Protein AF-A0A5R2MTP2-F1 (afdb_monomer)

Solvent-accessible surface area (backbone atoms only — not comparable to full-atom values): 5368 Å² total; per-residue (Å²): 140,49,64,72,62,51,56,50,54,55,48,48,44,42,64,63,28,75,72,28,74,68,45,46,50,52,52,53,50,40,33,63,72,27,72,94,44,79,76,30,56,57,92,91,54,53,70,80,58,57,76,68,65,49,65,69,57,56,52,50,50,44,73,69,56,74,41,80,96,68,61,84,89,86,86,86,78,100,72,60,76,94,81,106

Nearest PDB structures (foldseek):
  4nnz-assembly2_A  TM=9.880E-01  e=1.670E-03  Pseudomonas aeruginosa PAO1
  4nnz-assembly2_B  TM=9.807E-01  e=2.029E-03  Pseudomonas aeruginosa PAO1
  3ami-assembly1_B  TM=9.471E-01  e=2.309E-03  Sphingomonas sp. A1
  6xvf-assembly1_A-2  TM=8.797E-01  e=2.536E-02  Bos taurus
  2ibz-assembly1_A  TM=8.025E-01  e=3.080E-02  Saccharomyces cerevisiae

Sequence (84 aa):
VIKTERDVILEERRSRIDNNPQAVLDEEVDATLWQNQPYRIPVIGWMQEMEQLNRTDAVAFYNKYYRPNNVVLIVAGDVEPETV

Secondary structure (DSSP, 8-state):
--HHHHHHHHHHHIIIIIT-HHHHHHHHHHHHHTTTSGGGS-TT--HHHHTT--HHHHHHHHHHH--GGG------SS--GGG-

Structure (mmCIF, N/CA/C/O backbone):
data_AF-A0A5R2MTP2-F1
#
_entry.id   AF-A0A5R2MTP2-F1
#
loop_
_atom_site.group_PDB
_atom_site.id
_atom_site.type_symbol
_atom_site.label_atom_id
_atom_site.label_alt_id
_atom_site.label_comp_id
_atom_site.label_asym_id
_atom_site.label_entity_id
_atom_site.label_seq_id
_atom_site.pdbx_PDB_ins_code
_atom_site.Cartn_x
_atom_site.Cartn_y
_atom_site.Cartn_z
_atom_site.occupancy
_atom_site.B_iso_or_equiv
_atom_site.auth_seq_id
_atom_site.auth_comp_id
_atom_site.auth_asym_id
_atom_site.auth_atom_id
_atom_site.pdbx_PDB_model_num
ATOM 1 N N . VAL A 1 1 ? -3.798 -18.000 -9.040 1.00 60.44 1 VAL A N 1
ATOM 2 C CA . VAL A 1 1 ? -4.235 -16.970 -10.004 1.00 60.44 1 VAL A CA 1
ATOM 3 C C . VAL A 1 1 ? -3.965 -15.610 -9.374 1.00 60.44 1 VAL A C 1
ATOM 5 O O . VAL A 1 1 ? -4.609 -15.303 -8.386 1.00 60.44 1 VAL A O 1
ATOM 8 N N . ILE A 1 2 ? -2.932 -14.897 -9.840 1.00 83.88 2 ILE A N 1
ATOM 9 C CA . ILE A 1 2 ? -2.601 -13.497 -9.461 1.00 83.88 2 ILE A CA 1
ATOM 10 C C . ILE A 1 2 ? -2.350 -12.625 -10.696 1.00 83.88 2 ILE A C 1
ATOM 12 O O . ILE A 1 2 ? -2.485 -11.413 -10.626 1.00 83.88 2 ILE A O 1
ATOM 16 N N . LYS A 1 3 ? -2.034 -13.239 -11.843 1.00 88.00 3 LYS A N 1
ATOM 17 C CA . LYS A 1 3 ? -1.627 -12.539 -13.061 1.00 88.00 3 LYS A CA 1
ATOM 18 C C . LYS A 1 3 ? -2.567 -11.393 -13.457 1.00 88.00 3 LYS A C 1
ATOM 20 O O . LYS A 1 3 ? -2.076 -10.305 -13.685 1.00 88.00 3 LYS A O 1
ATOM 25 N N . THR A 1 4 ? -3.881 -11.621 -13.476 1.00 93.00 4 THR A N 1
ATOM 26 C CA . THR A 1 4 ? -4.857 -10.585 -13.852 1.00 93.00 4 THR A CA 1
ATOM 27 C C . THR A 1 4 ? -4.765 -9.349 -12.962 1.00 93.00 4 THR A C 1
ATOM 29 O O . THR A 1 4 ? -4.698 -8.245 -13.479 1.00 93.00 4 THR A O 1
ATOM 32 N N . GLU A 1 5 ? -4.698 -9.534 -11.642 1.00 93.88 5 GLU A N 1
ATOM 33 C CA . GLU A 1 5 ? -4.578 -8.413 -10.703 1.00 93.88 5 GLU A CA 1
ATOM 34 C C . GLU A 1 5 ? -3.218 -7.723 -10.829 1.00 93.88 5 GLU A C 1
ATOM 36 O O . GLU A 1 5 ? -3.127 -6.501 -10.809 1.00 93.88 5 GLU A O 1
ATOM 41 N N . ARG A 1 6 ? -2.153 -8.509 -11.034 1.00 94.69 6 ARG A N 1
ATOM 42 C CA . ARG A 1 6 ? -0.815 -7.963 -11.266 1.00 94.69 6 ARG A CA 1
ATOM 43 C C . ARG A 1 6 ? -0.771 -7.089 -12.521 1.00 94.69 6 ARG A C 1
ATOM 45 O O . ARG A 1 6 ? -0.174 -6.023 -12.495 1.00 94.69 6 ARG A O 1
ATOM 52 N N . ASP A 1 7 ? -1.411 -7.517 -13.603 1.00 95.56 7 ASP A N 1
ATOM 53 C CA . ASP A 1 7 ? -1.455 -6.746 -14.847 1.00 95.56 7 ASP A CA 1
ATOM 54 C C . ASP A 1 7 ? -2.228 -5.420 -14.650 1.00 95.56 7 ASP A C 1
ATOM 56 O O . ASP A 1 7 ? -1.831 -4.398 -15.207 1.00 95.56 7 ASP A O 1
ATOM 60 N N . VAL A 1 8 ? -3.268 -5.403 -13.803 1.00 96.31 8 VAL A N 1
ATOM 61 C CA . VAL A 1 8 ? -4.020 -4.183 -13.448 1.00 96.31 8 VAL A CA 1
ATOM 62 C C . VAL A 1 8 ? -3.158 -3.189 -12.666 1.00 96.31 8 VAL A C 1
ATOM 64 O O . VAL A 1 8 ? -3.103 -2.021 -13.045 1.00 96.31 8 VAL A O 1
ATOM 67 N N . ILE A 1 9 ? -2.444 -3.625 -11.623 1.00 95.25 9 ILE A N 1
ATOM 68 C CA . ILE A 1 9 ? -1.605 -2.711 -10.822 1.00 95.25 9 ILE A CA 1
ATOM 69 C C . ILE A 1 9 ? -0.398 -2.178 -11.609 1.00 95.25 9 ILE A C 1
ATOM 71 O O . ILE A 1 9 ? 0.037 -1.049 -11.385 1.00 95.25 9 ILE A O 1
ATOM 75 N N . LEU A 1 10 ? 0.134 -2.957 -12.561 1.00 96.56 10 LEU A N 1
ATOM 76 C CA . LEU A 1 10 ? 1.190 -2.487 -13.464 1.00 96.56 10 LEU A CA 1
ATOM 77 C C . LEU A 1 10 ? 0.669 -1.365 -14.371 1.00 96.56 10 LEU A C 1
ATOM 79 O O . LEU A 1 10 ? 1.376 -0.387 -14.613 1.00 96.56 10 LEU A O 1
ATOM 83 N N . GLU A 1 11 ? -0.573 -1.475 -14.842 1.00 97.00 11 GLU A N 1
ATOM 84 C CA . GLU A 1 11 ? -1.201 -0.424 -15.641 1.00 97.00 11 GLU A CA 1
ATOM 85 C C . GLU A 1 11 ? -1.573 0.803 -14.800 1.00 97.00 11 GLU A C 1
ATOM 87 O O . GLU A 1 11 ? -1.408 1.938 -15.249 1.00 97.00 11 GLU A O 1
ATOM 92 N N . GLU A 1 12 ? -1.989 0.606 -13.548 1.00 97.00 12 GLU A N 1
ATOM 93 C CA . GLU A 1 12 ? -2.186 1.710 -12.611 1.00 97.00 12 GLU A CA 1
ATOM 94 C C . GLU A 1 12 ? -0.890 2.501 -12.404 1.00 97.00 12 GLU A C 1
ATOM 96 O O . GLU A 1 12 ? -0.919 3.730 -12.504 1.00 97.00 12 GLU A O 1
ATOM 101 N N . ARG A 1 13 ? 0.254 1.828 -12.203 1.00 96.94 13 ARG A N 1
ATOM 102 C CA . ARG A 1 13 ? 1.556 2.504 -12.084 1.00 96.94 13 ARG A CA 1
ATOM 103 C C . ARG A 1 13 ? 1.869 3.334 -13.324 1.00 96.94 13 ARG A C 1
ATOM 105 O O . ARG A 1 13 ? 2.192 4.515 -13.191 1.00 96.94 13 ARG A O 1
ATOM 112 N N . ARG A 1 14 ? 1.697 2.760 -14.517 1.00 96.81 14 ARG A N 1
ATOM 113 C CA . ARG A 1 14 ? 1.914 3.488 -15.777 1.00 96.81 14 ARG A CA 1
ATOM 114 C C . ARG A 1 14 ? 1.027 4.720 -15.880 1.00 96.81 14 ARG A C 1
ATOM 116 O O . ARG A 1 14 ? 1.492 5.802 -16.226 1.00 96.81 14 ARG A O 1
ATOM 123 N N . SER A 1 15 ? -0.255 4.573 -15.556 1.00 96.75 15 SER A N 1
ATOM 124 C CA . SER A 1 15 ? -1.222 5.661 -15.669 1.00 96.75 15 SER A CA 1
ATOM 125 C C . SER A 1 15 ? -1.043 6.750 -14.609 1.00 96.75 15 SER A C 1
ATOM 127 O O . SER A 1 15 ? -1.321 7.911 -14.908 1.00 96.75 15 SER A O 1
ATOM 129 N N . ARG A 1 16 ? -0.671 6.398 -13.373 1.00 94.81 16 ARG A N 1
ATOM 130 C CA . ARG A 1 16 ? -0.631 7.323 -12.228 1.00 94.81 16 ARG A CA 1
ATOM 131 C C . ARG A 1 16 ? 0.733 7.970 -12.031 1.00 94.81 16 ARG A C 1
ATOM 133 O O . ARG A 1 16 ? 0.773 9.131 -11.630 1.00 94.81 16 ARG A O 1
ATOM 140 N N . ILE A 1 17 ? 1.805 7.225 -12.300 1.00 96.62 17 ILE A N 1
ATOM 141 C CA . ILE A 1 17 ? 3.185 7.643 -12.053 1.00 96.62 17 ILE A CA 1
ATOM 142 C C . ILE A 1 17 ? 3.890 7.899 -13.379 1.00 96.62 17 ILE A C 1
ATOM 144 O O . ILE A 1 17 ? 4.166 9.050 -13.694 1.00 96.62 17 ILE A O 1
ATOM 148 N N . ASP A 1 18 ? 4.100 6.867 -14.199 1.00 95.56 18 ASP A N 1
ATOM 149 C CA . ASP A 1 18 ? 5.012 6.964 -15.351 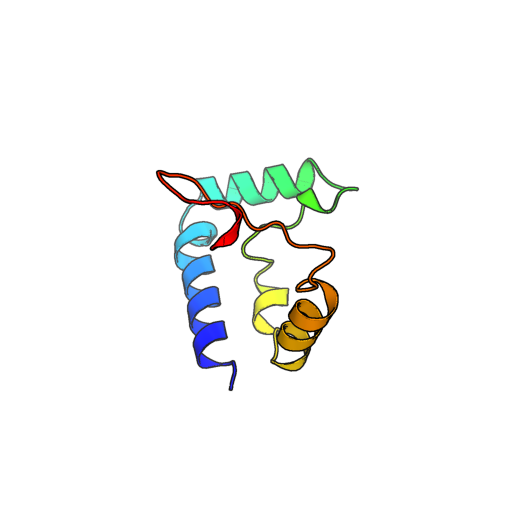1.00 95.56 18 ASP A CA 1
ATOM 150 C C . ASP A 1 18 ? 4.543 7.992 -16.405 1.00 95.56 18 ASP A C 1
ATOM 152 O O . ASP A 1 18 ? 5.357 8.674 -17.026 1.00 95.56 18 ASP A O 1
ATOM 156 N N . ASN A 1 19 ? 3.226 8.156 -16.578 1.00 96.75 19 ASN A N 1
ATOM 157 C CA . ASN A 1 19 ? 2.632 9.141 -17.490 1.00 96.75 19 ASN A CA 1
ATOM 158 C C . ASN A 1 19 ? 2.485 10.553 -16.886 1.00 96.75 19 ASN A C 1
ATOM 160 O O . ASN A 1 19 ? 1.972 11.453 -17.555 1.00 96.75 19 ASN A O 1
ATOM 164 N N . ASN A 1 20 ? 2.905 10.767 -15.636 1.00 97.50 20 ASN A N 1
ATOM 165 C CA . ASN A 1 20 ? 2.810 12.047 -14.941 1.00 97.50 20 ASN A CA 1
ATOM 166 C C . ASN A 1 20 ? 4.202 12.523 -14.478 1.00 97.50 20 ASN A C 1
ATOM 168 O O . ASN A 1 20 ? 4.688 12.075 -13.441 1.00 97.50 20 ASN A O 1
ATOM 172 N N . PRO A 1 21 ? 4.824 13.494 -15.176 1.00 97.00 21 PRO A N 1
ATOM 173 C CA . PRO A 1 21 ? 6.158 13.988 -14.830 1.00 97.00 21 PRO A CA 1
ATOM 174 C C . PRO A 1 21 ? 6.293 14.517 -13.397 1.00 97.00 21 PRO A C 1
ATOM 176 O O . PRO A 1 21 ? 7.360 14.385 -12.804 1.00 97.00 21 PRO A O 1
ATOM 179 N N . GLN A 1 22 ? 5.228 15.100 -12.833 1.00 98.19 22 GLN A N 1
ATOM 180 C CA . GLN A 1 22 ? 5.242 15.559 -11.444 1.00 98.19 22 GLN A CA 1
ATOM 181 C C . GLN A 1 22 ? 5.314 14.371 -10.481 1.00 98.19 22 GLN A C 1
ATOM 183 O O . GLN A 1 22 ? 6.109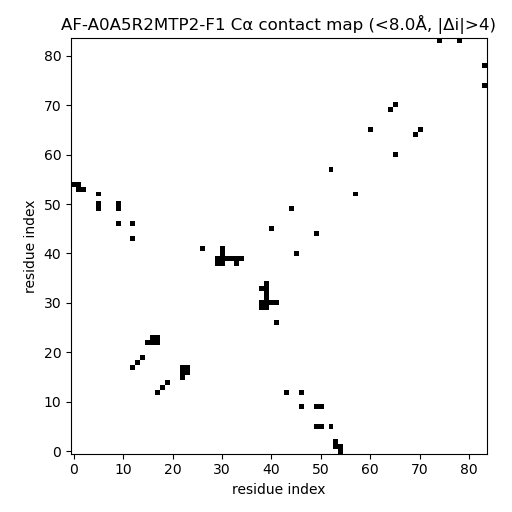 14.394 -9.553 1.00 98.19 22 GLN A O 1
ATOM 188 N N . ALA A 1 23 ? 4.539 13.313 -10.735 1.00 97.44 23 ALA A N 1
ATOM 189 C CA . ALA A 1 23 ? 4.547 12.118 -9.896 1.00 97.44 23 ALA A CA 1
ATOM 190 C C . ALA A 1 23 ? 5.893 11.380 -9.951 1.00 97.44 23 ALA A C 1
ATOM 192 O O . ALA A 1 23 ? 6.362 10.899 -8.926 1.00 97.44 23 ALA A O 1
ATOM 193 N N . VAL A 1 24 ? 6.533 11.331 -11.126 1.00 97.56 24 VAL A N 1
ATOM 194 C CA . VAL A 1 24 ? 7.897 10.792 -11.265 1.00 97.56 24 VAL A CA 1
ATOM 195 C C . VAL A 1 24 ? 8.892 11.615 -10.446 1.00 97.56 24 VAL A C 1
ATOM 197 O O . VAL A 1 24 ? 9.711 11.051 -9.729 1.00 97.56 24 VAL A O 1
ATOM 200 N N . LEU A 1 25 ? 8.817 12.949 -10.522 1.00 97.94 25 LEU A N 1
ATOM 201 C CA . LEU A 1 25 ? 9.689 13.817 -9.732 1.00 97.94 25 LEU A CA 1
ATOM 202 C C . LEU A 1 25 ? 9.482 13.607 -8.226 1.00 97.94 25 LEU A C 1
ATOM 204 O O . LEU A 1 25 ? 10.463 13.493 -7.497 1.00 97.94 25 LEU A O 1
ATOM 208 N N . ASP A 1 26 ? 8.230 13.545 -7.775 1.00 97.06 26 ASP A N 1
ATOM 209 C CA . ASP A 1 26 ? 7.901 13.349 -6.362 1.00 97.06 26 ASP A CA 1
ATOM 210 C C . ASP A 1 26 ? 8.420 11.985 -5.854 1.00 97.06 26 ASP A C 1
ATOM 212 O O . ASP A 1 26 ? 9.042 11.935 -4.793 1.00 97.06 26 ASP A O 1
ATOM 216 N N . GLU A 1 27 ? 8.270 10.903 -6.639 1.00 96.94 27 GLU A N 1
ATOM 217 C CA . GLU A 1 27 ? 8.812 9.566 -6.318 1.00 96.94 27 GLU A CA 1
ATOM 218 C C . GLU A 1 27 ? 10.342 9.598 -6.137 1.00 96.94 27 GLU A C 1
ATOM 220 O O . GLU A 1 27 ? 10.866 9.067 -5.155 1.00 96.94 27 GLU A O 1
ATOM 225 N N . GLU A 1 28 ? 11.067 10.270 -7.036 1.00 96.50 28 GLU A N 1
ATOM 226 C CA . GLU A 1 28 ? 12.531 10.377 -6.973 1.00 96.50 28 GLU A CA 1
ATOM 227 C C . GLU A 1 28 ? 13.017 11.274 -5.823 1.00 96.50 28 GLU A C 1
ATOM 229 O O . GLU A 1 28 ? 14.039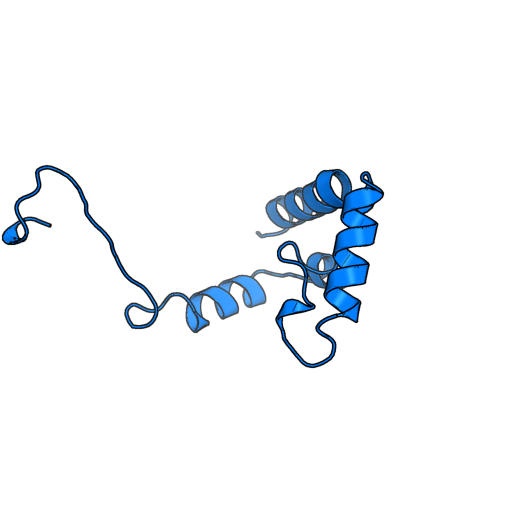 10.989 -5.180 1.00 96.50 28 GLU A O 1
ATOM 234 N N . VAL A 1 29 ? 12.288 12.355 -5.525 1.00 97.19 29 VAL A N 1
ATOM 235 C CA . VAL A 1 29 ? 12.591 13.228 -4.384 1.00 97.19 29 VAL A CA 1
ATOM 236 C C . VAL A 1 29 ? 12.419 12.467 -3.074 1.00 97.19 29 VAL A C 1
ATOM 238 O O . VAL A 1 29 ? 13.335 12.494 -2.249 1.00 97.19 29 VAL A O 1
ATOM 241 N N . ASP A 1 30 ? 11.311 11.745 -2.890 1.00 96.06 30 ASP A N 1
ATOM 242 C CA . ASP A 1 30 ? 11.072 10.948 -1.683 1.00 96.06 30 ASP A CA 1
ATOM 243 C C . ASP A 1 30 ? 12.100 9.818 -1.542 1.00 96.06 30 ASP A C 1
ATOM 245 O O . ASP A 1 30 ? 12.657 9.606 -0.455 1.00 96.06 30 ASP A O 1
ATOM 249 N N . ALA A 1 31 ? 12.428 9.137 -2.644 1.00 96.19 31 ALA A N 1
ATOM 250 C CA . ALA A 1 31 ? 13.446 8.093 -2.652 1.00 96.19 31 ALA A CA 1
ATOM 251 C C . ALA A 1 31 ? 14.825 8.625 -2.221 1.00 96.19 31 ALA A C 1
ATOM 253 O O . ALA A 1 31 ? 15.552 7.973 -1.460 1.00 96.19 31 ALA A O 1
ATOM 254 N N . THR A 1 32 ? 15.164 9.838 -2.664 1.00 96.50 32 THR A N 1
ATOM 255 C CA . THR A 1 32 ? 16.422 10.517 -2.333 1.00 96.50 32 THR A CA 1
ATOM 256 C C . THR A 1 32 ? 16.426 11.073 -0.913 1.00 96.50 32 THR A C 1
ATOM 258 O O . THR A 1 32 ? 17.461 11.032 -0.248 1.00 96.50 32 THR A O 1
ATOM 261 N N . LEU A 1 33 ? 15.297 11.586 -0.424 1.00 97.50 33 LEU A N 1
ATOM 262 C CA . LEU A 1 33 ? 15.180 12.177 0.907 1.00 97.50 33 LEU A CA 1
ATOM 263 C C . LEU A 1 33 ? 15.328 11.119 2.010 1.00 97.50 33 LEU A C 1
ATOM 265 O O . LEU A 1 33 ? 16.001 11.347 3.017 1.00 97.50 33 LEU A O 1
ATOM 269 N N . TRP A 1 34 ? 14.744 9.937 1.810 1.00 96.56 34 TRP A N 1
ATOM 270 C CA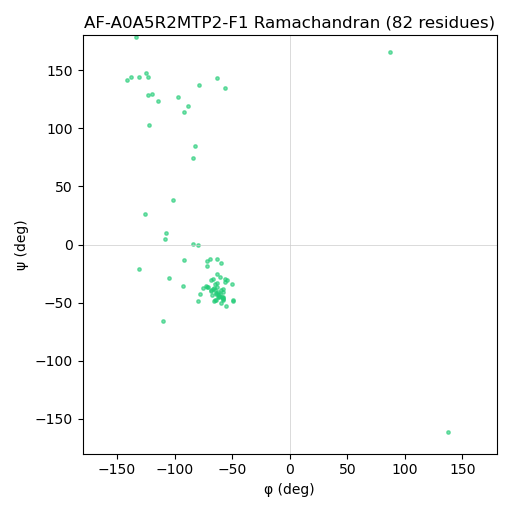 . TRP A 1 34 ? 14.627 8.895 2.832 1.00 96.56 34 TRP A CA 1
ATOM 271 C C . TRP A 1 34 ? 15.648 7.759 2.684 1.00 96.56 34 TRP A C 1
ATOM 273 O O . TRP A 1 34 ? 15.335 6.603 2.962 1.00 96.56 34 TRP A O 1
ATOM 283 N N . GLN A 1 35 ? 16.897 8.054 2.304 1.00 93.56 35 GLN A N 1
ATOM 284 C CA . GLN A 1 35 ? 17.890 7.026 1.934 1.00 93.56 35 GLN A CA 1
ATOM 285 C C . GLN A 1 35 ? 18.055 5.887 2.948 1.00 93.56 35 GLN A C 1
ATOM 287 O O . GLN A 1 35 ? 18.274 4.752 2.543 1.00 93.56 3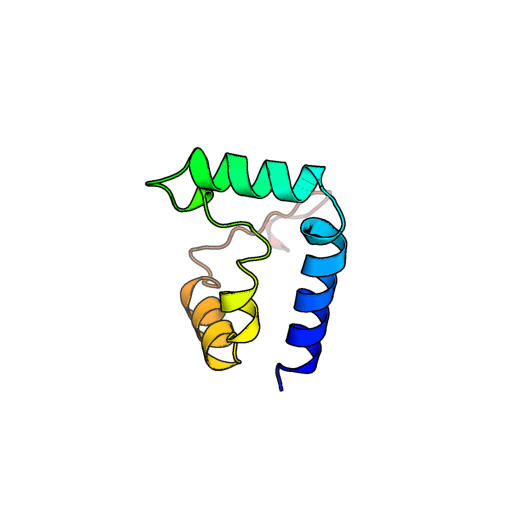5 GLN A O 1
ATOM 292 N N . ASN A 1 36 ? 17.925 6.153 4.250 1.00 94.38 36 ASN A N 1
ATOM 293 C CA . ASN A 1 36 ? 18.096 5.152 5.311 1.00 94.38 36 ASN A CA 1
ATOM 294 C C . ASN A 1 36 ? 16.781 4.732 5.986 1.00 94.38 36 ASN A C 1
ATOM 296 O O . ASN A 1 36 ? 16.818 4.087 7.034 1.00 94.38 36 ASN A O 1
ATOM 300 N N . GLN A 1 37 ? 15.627 5.125 5.445 1.00 95.38 37 GLN A N 1
ATOM 301 C CA . GLN A 1 37 ? 14.313 4.833 6.013 1.00 95.38 37 GLN A CA 1
ATOM 302 C C . GLN A 1 37 ? 13.418 4.130 4.984 1.00 95.38 37 GLN A C 1
ATOM 304 O O . GLN A 1 37 ? 13.502 4.427 3.794 1.00 95.38 37 GLN A O 1
ATOM 309 N N . PRO A 1 38 ? 12.513 3.229 5.411 1.00 94.62 38 PRO A N 1
ATOM 310 C CA . PRO A 1 38 ? 11.581 2.564 4.497 1.00 9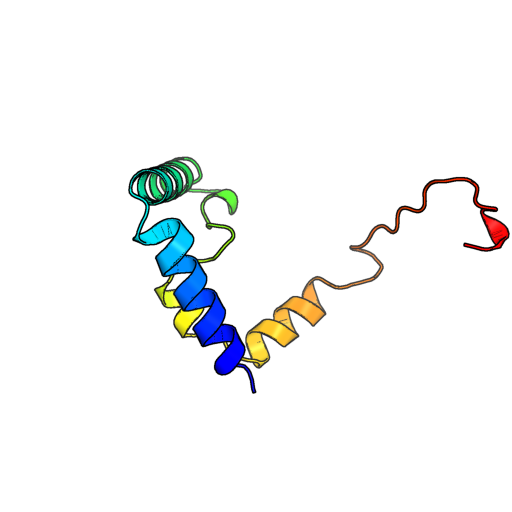4.62 38 PRO A CA 1
ATOM 311 C C . PRO A 1 38 ? 10.650 3.513 3.728 1.00 94.62 38 PRO A C 1
ATOM 313 O O . PRO A 1 38 ? 10.089 3.105 2.720 1.00 94.62 38 PRO A O 1
ATOM 316 N N . TYR A 1 39 ? 10.512 4.772 4.159 1.00 95.31 39 TYR A N 1
ATOM 317 C CA . TYR A 1 39 ? 9.704 5.791 3.478 1.00 95.31 39 TYR A CA 1
ATOM 318 C C . TYR A 1 39 ? 10.185 6.152 2.070 1.00 95.31 39 TYR A C 1
ATOM 320 O O . TYR A 1 39 ? 9.432 6.753 1.319 1.00 95.31 39 TYR A O 1
ATOM 328 N N . ARG A 1 40 ? 11.395 5.733 1.679 1.00 94.94 40 ARG A N 1
ATOM 329 C CA . ARG A 1 40 ? 11.876 5.842 0.292 1.00 94.94 40 ARG A CA 1
ATOM 330 C C . ARG A 1 40 ? 11.150 4.918 -0.691 1.00 94.94 40 ARG A C 1
ATOM 332 O O . ARG A 1 40 ? 11.413 4.984 -1.884 1.00 94.94 40 ARG A O 1
ATOM 339 N N . ILE A 1 41 ? 10.364 3.961 -0.192 1.00 95.25 41 ILE A N 1
ATOM 340 C CA . ILE A 1 41 ? 9.671 2.974 -1.022 1.00 95.25 41 ILE A CA 1
ATOM 341 C C . ILE A 1 41 ? 8.310 3.564 -1.414 1.00 95.25 41 ILE A C 1
ATOM 343 O O . ILE A 1 41 ? 7.502 3.827 -0.518 1.00 95.25 41 ILE A O 1
ATOM 347 N N . PRO A 1 42 ? 8.023 3.750 -2.715 1.00 95.38 42 PRO A N 1
ATOM 348 C CA . PRO A 1 42 ? 6.736 4.262 -3.159 1.00 95.38 42 PRO A CA 1
ATOM 349 C C . PRO A 1 42 ? 5.624 3.286 -2.778 1.00 95.38 42 PRO A C 1
ATOM 351 O O . PRO A 1 42 ? 5.793 2.070 -2.864 1.00 95.38 42 PRO A O 1
ATOM 354 N N . VAL A 1 43 ? 4.459 3.814 -2.395 1.00 94.00 43 VAL A N 1
ATOM 355 C CA . VAL A 1 43 ? 3.318 2.998 -1.935 1.00 94.00 43 VAL A CA 1
ATOM 356 C C . VAL A 1 43 ? 2.879 1.982 -2.992 1.00 94.00 43 VAL A C 1
ATOM 358 O O . VAL A 1 43 ? 2.548 0.849 -2.650 1.00 94.00 43 VAL A O 1
ATOM 361 N N . ILE A 1 44 ? 2.907 2.368 -4.272 1.00 94.50 44 ILE A N 1
ATOM 362 C CA . ILE A 1 44 ? 2.570 1.477 -5.390 1.00 94.50 44 ILE A CA 1
ATOM 363 C C . ILE A 1 44 ? 3.647 0.406 -5.649 1.00 94.50 44 ILE A C 1
ATOM 365 O O . ILE A 1 44 ? 3.349 -0.624 -6.247 1.00 94.50 44 ILE A O 1
ATOM 369 N N . GLY A 1 45 ? 4.869 0.609 -5.145 1.00 95.00 45 GLY A N 1
ATOM 370 C CA . GLY A 1 45 ? 6.029 -0.260 -5.343 1.00 95.00 45 GLY A CA 1
ATOM 371 C C . GLY A 1 45 ? 6.825 0.063 -6.608 1.00 95.00 45 GLY A C 1
ATOM 372 O O . GLY A 1 45 ? 6.361 0.783 -7.489 1.00 95.00 45 GLY A O 1
ATOM 373 N N . TRP A 1 46 ? 8.044 -0.472 -6.700 1.00 95.62 46 TRP A N 1
ATOM 374 C CA . TRP A 1 46 ? 8.915 -0.304 -7.867 1.00 95.62 46 TRP A CA 1
ATOM 375 C C . TRP A 1 46 ? 8.500 -1.231 -9.008 1.00 95.62 46 TRP A C 1
ATOM 377 O O . TRP A 1 46 ? 8.259 -2.416 -8.777 1.00 95.62 46 TRP A O 1
ATOM 387 N N . MET A 1 47 ? 8.489 -0.728 -10.249 1.00 95.06 47 MET A N 1
ATOM 388 C CA . MET A 1 47 ? 8.037 -1.491 -11.425 1.00 95.06 47 MET A CA 1
ATOM 389 C C . MET A 1 47 ? 8.691 -2.880 -11.513 1.00 95.06 47 MET A C 1
ATOM 391 O O . MET A 1 47 ? 7.999 -3.887 -11.653 1.00 95.06 47 MET A O 1
ATOM 395 N N . GLN A 1 48 ? 10.019 -2.955 -11.364 1.00 94.88 48 GLN A N 1
ATOM 396 C CA . GLN A 1 48 ? 10.757 -4.215 -11.502 1.00 94.88 48 GLN A CA 1
ATOM 397 C C . GLN A 1 48 ? 10.419 -5.224 -10.395 1.00 94.88 48 GLN A C 1
ATOM 399 O O . GLN A 1 48 ? 10.494 -6.433 -10.620 1.00 94.88 48 GLN A O 1
ATOM 404 N N . GLU A 1 49 ? 10.056 -4.750 -9.202 1.00 94.19 49 GLU A N 1
ATOM 405 C CA . GLU A 1 49 ? 9.632 -5.604 -8.088 1.00 94.19 49 GLU A CA 1
ATOM 406 C C . GLU A 1 49 ? 8.186 -6.072 -8.290 1.00 94.19 49 GLU A C 1
ATOM 408 O O . GLU A 1 49 ? 7.886 -7.257 -8.127 1.00 94.19 49 GLU A O 1
ATOM 413 N N . MET A 1 50 ? 7.302 -5.168 -8.726 1.00 94.06 50 MET A N 1
ATOM 414 C CA . MET A 1 50 ? 5.891 -5.457 -8.996 1.00 94.06 50 MET A CA 1
ATOM 415 C C . MET A 1 50 ? 5.711 -6.565 -10.042 1.00 94.06 50 MET A C 1
ATOM 417 O O . MET A 1 50 ? 4.876 -7.454 -9.866 1.00 94.06 50 MET A O 1
ATOM 421 N N . GLU A 1 51 ? 6.516 -6.564 -11.108 1.00 94.62 51 GLU A N 1
ATOM 422 C CA . GLU A 1 51 ? 6.476 -7.580 -12.173 1.00 94.62 51 GLU A CA 1
ATOM 423 C C . GLU A 1 51 ? 6.752 -9.007 -11.661 1.00 94.62 51 GLU A C 1
ATOM 425 O O . GLU A 1 51 ? 6.248 -9.999 -12.210 1.00 94.62 51 GLU A O 1
ATOM 430 N N . GLN A 1 52 ? 7.518 -9.122 -10.577 1.00 94.25 52 GLN A N 1
ATOM 431 C CA . GLN A 1 52 ? 7.943 -10.393 -9.991 1.00 94.25 52 GLN A CA 1
ATOM 432 C C . GLN A 1 52 ? 6.983 -10.905 -8.911 1.00 94.25 52 GLN A C 1
ATOM 434 O O . GLN A 1 52 ? 7.038 -12.090 -8.569 1.00 94.25 52 GLN A O 1
ATOM 439 N N . LEU A 1 53 ? 6.062 -10.059 -8.429 1.00 92.88 53 LEU A N 1
ATOM 440 C CA . LEU A 1 53 ? 5.111 -10.426 -7.383 1.00 92.88 53 LEU A CA 1
ATOM 441 C C . LEU A 1 53 ? 4.289 -11.653 -7.773 1.00 92.88 53 LEU A C 1
ATOM 443 O O . LEU A 1 53 ? 3.748 -11.766 -8.883 1.00 92.88 53 LEU A O 1
ATOM 447 N N . ASN A 1 54 ? 4.169 -12.576 -6.826 1.00 93.25 54 ASN A N 1
ATOM 448 C CA . ASN A 1 54 ? 3.409 -13.802 -6.978 1.00 93.25 54 ASN A CA 1
ATOM 449 C C . ASN A 1 54 ? 2.506 -14.069 -5.758 1.00 93.25 54 ASN A C 1
ATOM 451 O O . ASN A 1 54 ? 2.448 -13.314 -4.788 1.00 93.25 54 ASN A O 1
ATOM 455 N N . ARG A 1 55 ? 1.742 -15.168 -5.819 1.00 94.44 55 ARG A N 1
ATOM 456 C CA . ARG A 1 55 ? 0.780 -15.524 -4.761 1.00 94.44 55 ARG A CA 1
ATOM 457 C C . ARG A 1 55 ? 1.429 -15.806 -3.422 1.00 94.44 55 ARG A C 1
ATOM 459 O O . ARG A 1 55 ? 0.832 -15.491 -2.397 1.00 94.44 55 ARG A O 1
ATOM 466 N N . THR A 1 56 ? 2.600 -16.419 -3.429 1.00 95.56 56 THR A N 1
ATOM 467 C CA . THR A 1 56 ? 3.322 -16.731 -2.202 1.00 95.56 56 THR A CA 1
ATOM 468 C C . THR A 1 56 ? 3.688 -15.447 -1.469 1.00 95.56 56 THR A C 1
ATOM 470 O O . THR A 1 56 ? 3.468 -15.382 -0.263 1.00 95.56 56 THR A O 1
ATOM 473 N N . ASP A 1 57 ? 4.121 -14.410 -2.188 1.00 94.94 57 ASP A N 1
ATOM 474 C CA . ASP A 1 57 ? 4.475 -13.112 -1.601 1.00 94.94 57 ASP A CA 1
ATOM 475 C C . ASP A 1 57 ? 3.258 -12.439 -0.956 1.00 94.94 57 ASP A C 1
ATOM 477 O O . ASP A 1 57 ? 3.307 -12.036 0.207 1.00 94.94 57 ASP A O 1
ATOM 481 N N . ALA A 1 58 ? 2.128 -12.398 -1.670 1.00 93.75 58 ALA A N 1
ATOM 482 C CA . ALA A 1 58 ? 0.886 -11.815 -1.159 1.00 93.75 58 ALA A CA 1
ATOM 483 C C . ALA A 1 58 ? 0.375 -12.547 0.095 1.00 93.75 58 ALA A C 1
ATOM 485 O O . ALA A 1 58 ? -0.003 -11.924 1.089 1.00 93.75 58 ALA A O 1
ATOM 486 N N . VAL A 1 59 ? 0.403 -13.885 0.080 1.00 95.81 59 VAL A N 1
ATOM 487 C CA . VAL A 1 59 ? 0.004 -14.700 1.237 1.00 95.81 59 VAL A CA 1
ATOM 488 C C . VAL A 1 59 ? 0.982 -14.521 2.402 1.00 95.81 59 VAL A C 1
ATOM 490 O O . VAL A 1 59 ? 0.552 -14.447 3.552 1.00 95.81 59 VAL A O 1
ATOM 493 N N . ALA A 1 60 ? 2.284 -14.418 2.132 1.00 97.12 60 ALA A N 1
ATOM 494 C CA . ALA A 1 60 ? 3.290 -14.166 3.158 1.00 97.12 60 ALA A CA 1
ATOM 495 C C . ALA A 1 60 ? 3.094 -12.793 3.816 1.00 97.12 60 ALA A C 1
ATOM 497 O O . ALA A 1 60 ? 3.143 -12.697 5.044 1.00 97.12 60 ALA A O 1
ATOM 498 N N . PHE A 1 61 ? 2.804 -11.753 3.027 1.00 95.88 61 PHE A N 1
ATOM 499 C CA . PHE A 1 61 ? 2.481 -10.421 3.533 1.00 95.88 61 PHE A CA 1
ATOM 500 C C . PHE A 1 61 ? 1.239 -10.452 4.433 1.00 95.88 61 PHE A C 1
ATOM 502 O O . PHE A 1 61 ? 1.296 -9.991 5.575 1.00 95.88 61 PHE A O 1
ATOM 509 N N . TYR A 1 62 ? 0.149 -11.070 3.964 1.00 96.25 62 TYR A N 1
ATOM 510 C CA . TYR A 1 62 ? -1.079 -11.234 4.744 1.00 96.25 62 TYR A CA 1
ATOM 511 C C . TYR A 1 62 ? -0.803 -11.935 6.083 1.00 96.25 62 TYR A C 1
ATOM 513 O O . TYR A 1 62 ? -1.073 -11.384 7.146 1.00 96.25 62 TYR A O 1
ATOM 521 N N . ASN A 1 63 ? -0.153 -13.100 6.058 1.00 97.00 63 ASN A N 1
ATOM 522 C CA . ASN A 1 63 ? 0.146 -13.878 7.266 1.00 97.00 63 ASN A CA 1
ATOM 523 C C . ASN A 1 63 ? 1.085 -13.160 8.251 1.00 97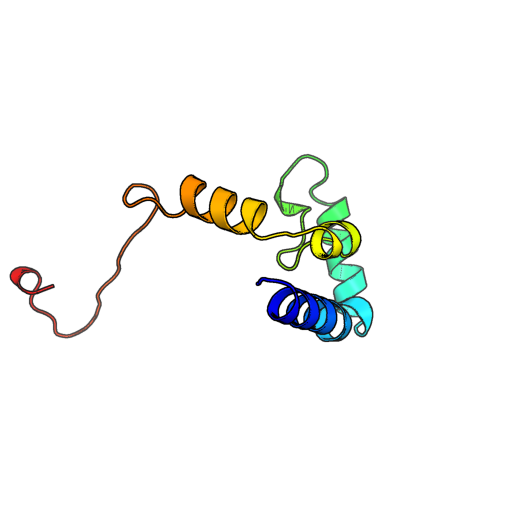.00 63 ASN A C 1
ATOM 525 O O . ASN A 1 63 ? 1.105 -13.474 9.450 1.00 97.00 63 ASN A O 1
ATOM 529 N N . LYS A 1 64 ? 1.910 -12.235 7.755 1.00 97.12 64 LYS A N 1
ATOM 530 C CA . LYS A 1 64 ? 2.824 -11.447 8.578 1.00 97.12 64 LYS A CA 1
ATOM 531 C C . LYS A 1 64 ? 2.103 -10.288 9.262 1.00 97.12 64 LYS A C 1
ATOM 533 O O . LYS A 1 64 ? 2.262 -10.137 10.470 1.00 97.12 64 LYS A O 1
ATOM 538 N N . TYR A 1 65 ? 1.319 -9.511 8.515 1.00 97.38 65 TYR A N 1
ATOM 539 C CA . TYR A 1 65 ? 0.819 -8.212 8.974 1.00 97.38 65 TYR A CA 1
ATOM 540 C C . TYR A 1 65 ? -0.663 -8.193 9.374 1.00 97.38 65 TYR A C 1
ATOM 542 O O . TYR A 1 65 ? -1.023 -7.417 10.260 1.00 97.38 65 TYR A O 1
ATOM 550 N N . TYR A 1 66 ? -1.511 -9.051 8.795 1.00 96.62 66 TYR A N 1
ATOM 551 C CA . TYR A 1 66 ? -2.942 -9.131 9.119 1.00 96.62 66 TYR A CA 1
ATOM 552 C C . TYR A 1 66 ? -3.161 -10.015 10.352 1.00 96.62 66 TYR A C 1
ATOM 554 O O . TYR A 1 66 ? -3.587 -11.167 10.262 1.00 96.62 66 TYR A O 1
ATOM 562 N N . ARG A 1 67 ? -2.824 -9.482 11.529 1.00 96.19 67 ARG A N 1
ATOM 563 C CA . ARG A 1 67 ? -2.986 -10.162 12.822 1.00 96.19 67 ARG A CA 1
ATOM 564 C C . ARG A 1 67 ? -3.841 -9.318 13.767 1.00 96.19 67 ARG A C 1
ATOM 566 O O . ARG A 1 67 ? -3.666 -8.103 13.769 1.00 96.19 67 ARG A O 1
ATOM 573 N N . PRO A 1 68 ? -4.693 -9.921 14.621 1.00 95.81 68 PRO A N 1
ATOM 574 C CA . PRO A 1 68 ? -5.553 -9.162 15.536 1.00 95.81 68 PRO A CA 1
ATOM 575 C C . PRO A 1 68 ? -4.798 -8.203 16.465 1.00 95.81 68 PRO A C 1
ATOM 577 O O . PRO A 1 68 ? -5.315 -7.156 16.820 1.00 95.81 68 PRO A O 1
ATOM 580 N N . ASN A 1 69 ? -3.553 -8.524 16.829 1.00 96.31 69 ASN A N 1
ATOM 581 C CA . ASN A 1 69 ? -2.703 -7.662 17.654 1.00 96.31 69 ASN A CA 1
ATOM 582 C C . ASN A 1 69 ? -2.029 -6.506 16.883 1.00 96.31 69 ASN A C 1
ATOM 584 O O . ASN A 1 69 ? -1.281 -5.743 17.485 1.00 96.31 69 ASN A O 1
ATOM 588 N N . ASN A 1 70 ? -2.257 -6.397 15.574 1.00 97.19 70 ASN A N 1
ATOM 589 C CA . ASN A 1 70 ? -1.753 -5.343 14.690 1.00 97.19 70 ASN A CA 1
ATOM 590 C C . ASN A 1 70 ? -2.908 -4.660 13.923 1.00 97.19 70 ASN A C 1
ATOM 592 O O . ASN A 1 70 ? -2.727 -4.173 12.809 1.00 97.19 70 ASN A O 1
ATOM 596 N N . VAL A 1 71 ? -4.117 -4.688 14.492 1.00 96.56 71 VAL A N 1
ATOM 597 C CA . VAL A 1 71 ? -5.341 -4.112 13.919 1.00 96.56 71 VAL A CA 1
ATOM 598 C C . VAL A 1 71 ? -6.116 -3.396 15.023 1.00 96.56 71 VAL A C 1
ATOM 600 O O . VAL A 1 71 ? -6.150 -3.852 16.163 1.00 96.56 71 VAL A O 1
ATOM 603 N N . VAL A 1 72 ? -6.760 -2.282 14.672 1.00 96.25 72 VAL A N 1
ATOM 604 C CA . VAL A 1 72 ? -7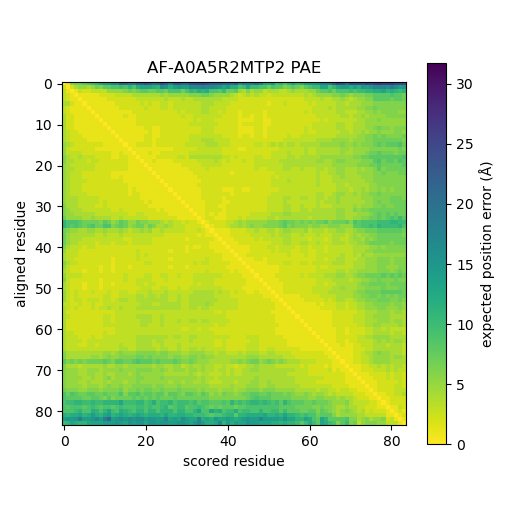.710 -1.566 15.530 1.00 96.25 72 VAL A CA 1
ATOM 605 C C . VAL A 1 72 ? -9.036 -1.456 14.780 1.00 96.25 72 VAL A C 1
ATOM 607 O O . VAL A 1 72 ? -9.053 -1.026 13.628 1.00 96.25 72 VAL A O 1
ATOM 610 N N . LEU A 1 73 ? -10.135 -1.848 15.426 1.00 94.69 73 LEU A N 1
ATOM 611 C CA . LEU A 1 73 ? -11.496 -1.634 14.932 1.00 94.69 73 LEU A CA 1
ATOM 612 C C . LEU A 1 73 ? -12.059 -0.372 15.590 1.00 94.69 73 LEU A C 1
ATOM 614 O O . LEU A 1 73 ? -12.043 -0.257 16.813 1.00 94.69 73 LEU A O 1
ATOM 618 N N . ILE A 1 74 ? -12.545 0.567 14.780 1.00 95.12 74 ILE A N 1
ATOM 619 C CA . ILE A 1 74 ? -13.189 1.797 15.249 1.00 95.12 74 ILE A CA 1
ATOM 620 C C . ILE A 1 74 ? -14.651 1.747 14.814 1.00 95.12 74 ILE A C 1
ATOM 622 O O . ILE A 1 74 ? -14.932 1.621 13.623 1.00 95.12 74 ILE A O 1
ATOM 626 N N . VAL A 1 75 ? -15.566 1.869 15.774 1.00 96.00 75 VAL A N 1
ATOM 627 C CA . VAL A 1 75 ? -17.012 1.965 15.538 1.00 96.00 75 VAL A CA 1
ATOM 628 C C . VAL A 1 75 ? -17.492 3.293 16.108 1.00 96.00 75 VAL A C 1
ATOM 630 O O . VAL A 1 75 ? -17.150 3.645 17.234 1.00 96.00 75 VAL A O 1
ATOM 633 N N . ALA A 1 76 ? -18.228 4.059 15.307 1.00 95.75 76 ALA A N 1
ATOM 634 C CA . ALA A 1 76 ? -18.686 5.394 15.670 1.00 95.75 76 ALA A CA 1
ATOM 635 C C . ALA A 1 76 ? -20.111 5.629 15.163 1.00 95.75 76 ALA A C 1
ATOM 637 O O . ALA A 1 76 ? -20.454 5.217 14.054 1.00 95.75 76 ALA A O 1
ATOM 638 N N . GLY A 1 77 ? -20.919 6.317 15.968 1.00 95.75 77 GLY A N 1
ATOM 639 C CA . GLY A 1 77 ? -22.328 6.591 15.693 1.00 95.75 77 GLY A CA 1
ATOM 640 C C . GLY A 1 77 ? -23.188 6.395 16.938 1.00 95.75 77 GLY A C 1
ATOM 641 O O . GLY A 1 77 ? -22.673 6.380 18.054 1.00 95.75 77 GLY A O 1
ATOM 642 N N . ASP A 1 78 ? -24.491 6.246 16.727 1.00 96.25 78 ASP A N 1
ATOM 643 C CA . ASP A 1 78 ? -25.447 5.843 17.759 1.00 96.25 78 ASP A CA 1
ATOM 644 C C . ASP A 1 78 ? -25.410 4.314 17.898 1.00 96.25 78 ASP A C 1
ATOM 646 O O . ASP A 1 78 ? -26.121 3.593 17.197 1.00 96.25 78 ASP A O 1
ATOM 650 N N . VAL A 1 79 ? -24.465 3.819 18.699 1.00 96.06 79 VAL A N 1
ATOM 651 C CA . VAL A 1 79 ? -24.208 2.387 18.895 1.00 96.06 79 VAL A CA 1
ATOM 652 C C . VAL A 1 79 ? -24.133 2.061 20.379 1.00 96.06 79 VAL A C 1
ATOM 654 O O . VAL A 1 79 ? -23.597 2.842 21.162 1.00 96.06 79 VAL A O 1
ATOM 657 N N . GLU A 1 80 ? -24.633 0.885 20.744 1.00 96.19 80 GLU A N 1
ATOM 658 C CA . GLU A 1 80 ? -24.513 0.348 22.099 1.00 96.19 80 GLU A CA 1
ATOM 659 C C . GLU A 1 80 ? -23.247 -0.522 22.181 1.00 96.19 80 GLU A C 1
ATOM 661 O O . GLU A 1 80 ? -23.206 -1.556 21.499 1.00 96.19 80 GLU A O 1
ATOM 666 N N . PRO A 1 81 ? -22.218 -0.145 22.967 1.00 92.56 81 PRO A N 1
ATOM 667 C CA . PRO A 1 81 ? -20.927 -0.834 22.991 1.00 92.56 81 PRO A CA 1
ATOM 668 C C . PRO A 1 81 ? -21.003 -2.337 23.270 1.00 92.56 81 PRO A C 1
ATOM 670 O O . PRO A 1 81 ? -20.177 -3.088 22.762 1.00 92.56 81 PRO A O 1
ATOM 673 N N . GLU A 1 82 ? -21.986 -2.802 24.042 1.00 92.50 82 GLU A N 1
ATOM 674 C CA . GLU A 1 82 ? -22.172 -4.221 24.369 1.00 92.50 82 GLU A CA 1
ATOM 675 C C . GLU A 1 82 ? -22.682 -5.058 23.185 1.00 92.50 82 GLU A C 1
ATOM 677 O O . GLU A 1 82 ? -22.646 -6.289 23.239 1.00 92.50 82 GLU A O 1
ATOM 682 N N . THR A 1 83 ? -23.175 -4.410 22.128 1.00 89.00 83 THR A N 1
ATOM 683 C CA . THR A 1 83 ? -23.714 -5.060 20.920 1.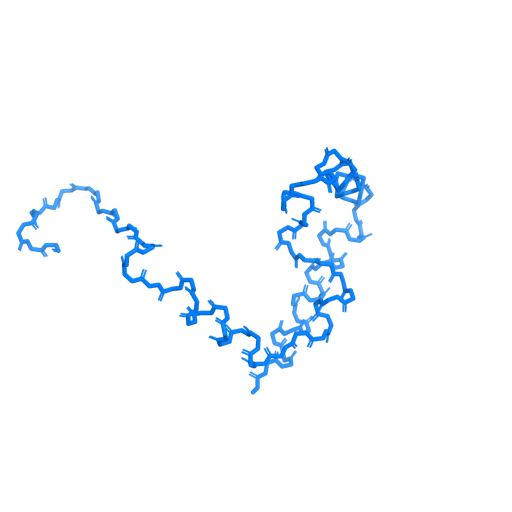00 89.00 83 THR A CA 1
ATOM 684 C C . THR A 1 83 ? -22.813 -4.918 19.693 1.00 89.00 83 THR A C 1
ATOM 686 O O . THR A 1 83 ? -23.202 -5.344 18.602 1.00 89.00 83 THR A O 1
ATOM 689 N N . VAL A 1 84 ? -21.629 -4.322 19.871 1.00 79.44 84 VAL A N 1
ATOM 690 C CA . VAL A 1 84 ? -20.636 -4.043 18.824 1.00 79.44 84 VAL A CA 1
ATOM 691 C C . VAL A 1 84 ? -19.533 -5.096 18.800 1.00 79.44 84 VAL A C 1
ATOM 693 O O . VAL A 1 84 ? -19.043 -5.485 19.883 1.00 79.44 84 VAL A O 1
#

Foldseek 3Di:
DCVVVLVVLLVVCCVPAVVDPVNVVVLVVQLVVQVPHPSNADPSGDNVVSVVDDPVNVVVVCVVQVDPVNDDDDDDDPDDPVVD

pLDDT: mean 94.79, std 4.65, range [60.44, 98.19]

Radius of gyration: 17.95 Å; Cα contacts (8 Å, |Δi|>4): 40; chains: 1; bounding box: 44×32×42 Å

Mean predicted aligned error: 3.98 Å